Protein AF-A0A516NFE6-F1 (afdb_monomer)

Sequence (160 aa):
MTQLPGKTPDAGGSFTIAACDPVALADTVVAALPDEAPGAQAEIPLAAPASGTEDLDQFIAQSPTAADHGNVVSVRSKRFFRVRPTRMGVIDIAQGNSVFGPRGITDHRLEWRDLPDHGRYAIRHAAPWKAIGVDAQKLTTMINMYVADIIRVIKVERGS

Structure (mmCIF, N/CA/C/O backbone):
data_AF-A0A516NFE6-F1
#
_entry.id   AF-A0A516NFE6-F1
#
loop_
_atom_site.group_PDB
_atom_site.id
_atom_site.type_symbol
_atom_site.label_atom_id
_atom_site.label_alt_id
_atom_site.label_comp_id
_atom_site.label_asym_id
_atom_site.label_entity_id
_atom_site.label_seq_id
_atom_site.pdbx_PDB_ins_code
_atom_site.Cartn_x
_atom_site.Cartn_y
_atom_site.Cartn_z
_atom_site.occupancy
_atom_site.B_iso_or_equiv
_atom_site.auth_seq_id
_atom_site.auth_comp_id
_atom_site.auth_asym_id
_atom_site.auth_atom_id
_atom_site.pdbx_PDB_model_num
ATOM 1 N N . MET A 1 1 ? -13.961 -8.560 2.199 1.00 54.78 1 MET A N 1
ATOM 2 C CA . MET A 1 1 ? -15.023 -8.661 1.178 1.00 54.78 1 MET A CA 1
ATOM 3 C C . MET A 1 1 ? -14.330 -8.715 -0.168 1.00 54.78 1 MET A C 1
ATOM 5 O O . MET A 1 1 ? -13.567 -7.803 -0.446 1.00 54.78 1 MET A O 1
ATOM 9 N N . THR A 1 2 ? -14.529 -9.768 -0.957 1.00 63.72 2 THR A N 1
ATOM 10 C CA . THR A 1 2 ? -13.921 -9.887 -2.296 1.00 63.72 2 THR A CA 1
ATOM 11 C C . THR A 1 2 ? -15.033 -9.913 -3.331 1.00 63.72 2 THR A C 1
ATOM 13 O O . THR A 1 2 ? -15.953 -10.723 -3.207 1.00 63.72 2 THR A O 1
ATOM 16 N N . GLN A 1 3 ? -14.974 -9.020 -4.317 1.00 60.94 3 GLN A N 1
ATOM 17 C CA . GLN A 1 3 ? -15.930 -8.957 -5.420 1.00 60.94 3 GLN A CA 1
ATOM 18 C C . GLN A 1 3 ? -15.330 -9.642 -6.649 1.00 60.94 3 GLN A C 1
ATOM 20 O O . GLN A 1 3 ? -14.197 -9.350 -7.031 1.00 60.94 3 GLN A O 1
ATOM 25 N N . LEU A 1 4 ? -16.084 -10.553 -7.267 1.00 65.94 4 LEU A N 1
ATOM 26 C CA . LEU A 1 4 ? -15.691 -11.134 -8.550 1.00 65.94 4 LEU A CA 1
ATOM 27 C C . LEU A 1 4 ? -16.050 -10.180 -9.701 1.00 65.94 4 LEU A C 1
ATOM 29 O O . LEU A 1 4 ? -17.081 -9.500 -9.618 1.00 65.94 4 LEU A O 1
ATOM 33 N N . PRO A 1 5 ? -15.248 -10.137 -10.782 1.00 57.25 5 PRO A N 1
ATOM 34 C CA . PRO A 1 5 ? -15.581 -9.352 -11.962 1.00 57.25 5 PRO A CA 1
ATOM 35 C C . PRO A 1 5 ? -16.970 -9.710 -12.494 1.00 57.25 5 PRO A C 1
ATOM 37 O O . PRO A 1 5 ? -17.356 -10.881 -12.546 1.00 57.25 5 PRO A O 1
ATOM 40 N N . GLY A 1 6 ? -17.719 -8.690 -12.897 1.00 54.72 6 GLY A N 1
ATOM 41 C CA . GLY A 1 6 ? -18.977 -8.850 -13.607 1.00 54.72 6 GLY A CA 1
ATOM 42 C C . GLY A 1 6 ? -18.861 -9.593 -14.920 1.00 54.72 6 GLY A C 1
ATOM 43 O O . GLY A 1 6 ? -17.810 -9.604 -15.554 1.00 54.72 6 GLY A O 1
ATOM 44 N N . LYS A 1 7 ? -19.995 -10.107 -15.407 1.00 57.72 7 LYS A N 1
ATOM 45 C CA . LYS A 1 7 ? -20.116 -10.519 -16.816 1.00 57.72 7 LYS A CA 1
ATOM 46 C C . LYS A 1 7 ? -19.995 -9.334 -17.787 1.00 57.72 7 LYS A C 1
ATOM 48 O O . LYS A 1 7 ? -19.702 -9.547 -18.958 1.00 57.72 7 LYS A O 1
ATOM 53 N N . THR A 1 8 ? -20.221 -8.112 -17.310 1.00 53.88 8 THR A N 1
ATOM 54 C CA . THR A 1 8 ? -20.066 -6.852 -18.046 1.00 53.88 8 THR A CA 1
ATOM 55 C C . THR A 1 8 ? -19.390 -5.810 -17.143 1.00 53.88 8 THR A C 1
ATOM 57 O O . THR A 1 8 ? -19.463 -5.959 -15.921 1.00 53.88 8 THR A O 1
ATOM 60 N N . PRO A 1 9 ? -18.749 -4.762 -17.703 1.00 55.84 9 PRO A N 1
ATOM 61 C CA . PRO A 1 9 ? -18.085 -3.708 -16.922 1.00 55.84 9 PRO A CA 1
ATOM 62 C C . PRO A 1 9 ? -18.989 -3.039 -15.875 1.00 55.84 9 PRO A C 1
ATOM 64 O O . PRO A 1 9 ? -18.505 -2.637 -14.823 1.00 55.84 9 PRO A O 1
ATOM 67 N N . ASP A 1 10 ? -20.297 -2.992 -16.143 1.00 50.47 10 ASP A N 1
ATOM 68 C CA . ASP A 1 10 ? -21.300 -2.333 -15.296 1.00 50.47 10 ASP A CA 1
ATOM 69 C C . ASP A 1 10 ? -22.038 -3.294 -14.346 1.00 50.47 10 ASP A C 1
ATOM 71 O O . ASP A 1 10 ? -22.878 -2.870 -13.553 1.00 50.47 10 ASP A O 1
ATOM 75 N N . ALA A 1 11 ? -21.767 -4.602 -14.417 1.00 55.97 11 ALA A N 1
ATOM 76 C CA . ALA A 1 11 ? -22.395 -5.587 -13.542 1.00 55.97 11 ALA A CA 1
ATOM 77 C C . ALA A 1 11 ? -21.445 -5.949 -12.398 1.00 55.97 11 ALA A C 1
ATOM 79 O O . ALA A 1 11 ? -20.400 -6.544 -12.616 1.00 55.97 11 ALA A O 1
ATOM 80 N N . GLY A 1 12 ? -21.800 -5.662 -11.148 1.00 49.06 12 GLY A N 1
ATOM 81 C CA . GLY A 1 12 ? -21.078 -6.251 -10.020 1.00 49.06 12 GLY A CA 1
ATOM 82 C C . GLY A 1 12 ? -21.324 -7.763 -9.962 1.00 49.06 12 GLY A C 1
ATOM 83 O O . GLY A 1 12 ? -22.476 -8.194 -9.962 1.00 49.06 12 GLY A O 1
ATOM 84 N N . GLY A 1 13 ? -20.268 -8.584 -9.932 1.00 63.50 13 GLY A N 1
ATOM 85 C CA . GLY A 1 13 ? -20.390 -10.014 -9.630 1.00 63.50 13 GLY A CA 1
ATOM 86 C C . GLY A 1 13 ? -20.775 -10.275 -8.165 1.00 63.50 13 GLY A C 1
ATOM 87 O O . GLY A 1 13 ? -21.014 -9.356 -7.383 1.00 63.50 13 GLY A O 1
ATOM 88 N N . SER A 1 14 ? -20.819 -11.547 -7.765 1.00 62.31 14 SER A N 1
ATOM 89 C CA . SER A 1 14 ? -21.065 -11.941 -6.371 1.00 62.31 14 SER A CA 1
ATOM 90 C C . SER A 1 14 ? -19.941 -11.478 -5.433 1.00 62.31 14 SER A C 1
ATOM 92 O O . SER A 1 14 ? -18.769 -11.466 -5.820 1.00 62.31 14 SER A O 1
ATOM 94 N N . PHE A 1 15 ? -20.286 -11.162 -4.183 1.00 59.84 15 PHE A N 1
ATOM 95 C CA . PHE A 1 15 ? -19.329 -10.830 -3.126 1.00 59.84 15 PHE A CA 1
ATOM 96 C C . PHE A 1 15 ? -19.150 -11.994 -2.148 1.00 59.84 15 PHE A C 1
ATOM 98 O O . PHE A 1 15 ? -20.101 -12.694 -1.811 1.00 59.84 15 PHE A O 1
ATOM 105 N N . THR A 1 16 ? -17.924 -12.173 -1.658 1.00 69.81 16 THR A N 1
ATOM 106 C CA . THR A 1 16 ? -17.620 -13.083 -0.546 1.00 69.81 16 THR A CA 1
ATOM 107 C C . THR A 1 16 ? -1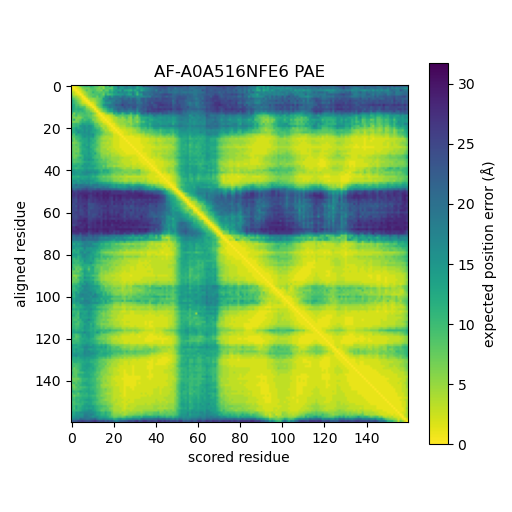7.272 -12.267 0.690 1.00 69.81 16 THR A C 1
ATOM 109 O O . THR A 1 16 ? -16.374 -11.421 0.648 1.00 69.81 16 THR A O 1
ATOM 112 N N . ILE A 1 17 ? -17.972 -12.518 1.795 1.00 70.31 17 ILE A N 1
ATOM 113 C CA . ILE A 1 17 ? -17.635 -11.990 3.120 1.00 70.31 17 ILE A CA 1
ATOM 114 C C . ILE A 1 17 ? -17.056 -13.150 3.922 1.00 70.31 17 ILE A C 1
ATOM 116 O O . ILE A 1 17 ? -17.700 -14.184 4.067 1.00 70.31 17 ILE A O 1
ATOM 120 N N . ALA A 1 18 ? -15.842 -12.973 4.431 1.00 73.06 18 ALA A N 1
ATOM 121 C CA . ALA A 1 18 ? -15.192 -13.925 5.315 1.00 73.06 18 ALA A CA 1
ATOM 122 C C . ALA A 1 18 ? -14.833 -13.209 6.615 1.00 73.06 18 ALA A C 1
ATOM 124 O O . ALA A 1 18 ? -14.332 -12.082 6.582 1.00 73.06 18 ALA A O 1
ATOM 125 N N . ALA A 1 19 ? -15.095 -13.860 7.747 1.00 71.50 19 ALA A N 1
ATOM 126 C CA . ALA A 1 19 ? -14.502 -13.451 9.009 1.00 71.50 19 ALA A CA 1
ATOM 127 C C . ALA A 1 19 ? -13.000 -13.755 8.948 1.00 71.50 19 ALA A C 1
ATOM 129 O O . ALA A 1 19 ? -12.602 -14.840 8.526 1.00 71.50 19 ALA A O 1
ATOM 130 N N . CYS A 1 20 ? -12.178 -12.791 9.343 1.00 70.12 20 CYS A N 1
ATOM 131 C CA . CYS A 1 20 ? -10.729 -12.924 9.395 1.00 70.12 20 CYS A CA 1
ATOM 132 C C . CYS A 1 20 ? -10.267 -12.528 10.798 1.00 70.12 20 CYS A C 1
ATOM 134 O O . CYS A 1 20 ? -10.838 -11.612 11.396 1.00 70.12 20 CYS A O 1
ATOM 136 N N . ASP A 1 21 ? -9.254 -13.220 11.316 1.00 76.94 21 ASP A N 1
ATOM 137 C CA . ASP A 1 21 ? -8.528 -12.752 12.493 1.00 76.94 21 ASP A CA 1
ATOM 138 C C . ASP A 1 21 ? -7.905 -11.385 12.152 1.00 76.94 21 ASP A C 1
ATOM 140 O O . ASP A 1 21 ? -7.167 -11.299 11.166 1.00 76.94 21 ASP A O 1
ATOM 144 N N . PRO A 1 22 ? -8.173 -10.313 12.922 1.00 71.81 22 PRO A N 1
ATOM 145 C CA . PRO A 1 22 ? -7.570 -9.003 12.691 1.00 71.81 22 PRO A CA 1
ATOM 146 C C . PRO A 1 22 ? -6.043 -9.039 12.548 1.00 71.81 22 PRO A C 1
ATOM 148 O O . PRO A 1 22 ? -5.486 -8.222 11.820 1.00 71.81 22 PRO A O 1
ATOM 151 N N . VAL A 1 23 ? -5.372 -9.989 13.208 1.00 78.00 23 VAL A N 1
ATOM 152 C CA . VAL A 1 23 ? -3.916 -10.171 13.127 1.00 78.00 23 VAL A CA 1
ATOM 153 C C . VAL A 1 23 ? -3.490 -10.794 11.791 1.00 78.00 23 VAL A C 1
ATOM 155 O O . VAL A 1 23 ? -2.430 -10.455 11.274 1.00 78.00 23 VAL A O 1
ATOM 158 N N . ALA A 1 24 ? -4.326 -11.649 11.197 1.00 85.06 24 ALA A N 1
ATOM 159 C CA . ALA A 1 24 ? -4.072 -12.314 9.915 1.00 85.06 24 ALA A CA 1
ATOM 160 C C . ALA A 1 24 ? -4.624 -11.536 8.702 1.00 85.06 24 ALA A C 1
ATOM 162 O O . ALA A 1 24 ? -4.545 -12.002 7.560 1.00 85.06 24 ALA A O 1
ATOM 163 N N . LEU A 1 25 ? -5.213 -10.355 8.927 1.00 87.12 25 LEU A N 1
ATOM 164 C CA . LEU A 1 25 ? -5.860 -9.569 7.878 1.00 87.12 25 LEU A CA 1
ATOM 165 C C . LEU A 1 25 ? -4.872 -9.154 6.785 1.00 87.12 25 LEU A C 1
ATOM 167 O O . LEU A 1 25 ? -5.174 -9.305 5.602 1.00 87.12 25 LEU A O 1
ATOM 171 N N . ALA A 1 26 ? -3.689 -8.669 7.170 1.00 91.62 26 ALA A N 1
ATOM 172 C CA . ALA A 1 26 ? -2.665 -8.263 6.212 1.00 91.62 26 ALA A CA 1
ATOM 173 C C . ALA A 1 26 ? -2.198 -9.443 5.349 1.00 91.62 26 ALA A C 1
ATOM 175 O O . ALA A 1 26 ? -2.136 -9.311 4.129 1.00 91.62 26 ALA A O 1
ATOM 176 N N . ASP A 1 27 ? -1.963 -10.605 5.963 1.00 91.88 27 ASP A N 1
ATOM 177 C CA . ASP A 1 27 ? -1.579 -11.824 5.244 1.00 91.88 27 ASP A CA 1
ATOM 178 C C . ASP A 1 27 ? -2.660 -12.249 4.252 1.00 91.88 27 ASP A C 1
ATOM 180 O O . ASP A 1 27 ? -2.364 -12.566 3.103 1.00 91.88 27 ASP A O 1
ATOM 184 N N . THR A 1 28 ? -3.927 -12.185 4.666 1.00 91.12 28 THR A N 1
ATOM 185 C CA . THR A 1 28 ? -5.068 -12.534 3.811 1.00 91.12 28 THR A CA 1
ATOM 186 C C . THR A 1 28 ? -5.177 -11.597 2.605 1.00 91.12 28 THR A C 1
ATOM 188 O O . THR A 1 28 ? -5.435 -12.052 1.491 1.00 91.12 28 THR A O 1
ATOM 191 N N . VAL A 1 29 ? -4.968 -10.289 2.803 1.00 90.75 29 VAL A N 1
ATOM 192 C CA . VAL A 1 29 ? -4.991 -9.295 1.717 1.00 90.75 29 VAL A CA 1
ATOM 193 C C . VAL A 1 29 ? -3.841 -9.528 0.741 1.00 90.75 29 VAL A C 1
ATOM 195 O O . VAL A 1 29 ? -4.063 -9.533 -0.468 1.00 90.75 29 VAL A O 1
ATOM 198 N N . VAL A 1 30 ? -2.624 -9.756 1.240 1.00 94.06 30 VAL A N 1
ATOM 199 C CA . VAL A 1 30 ? -1.446 -9.973 0.389 1.00 94.06 30 VAL A CA 1
ATOM 200 C C . VAL A 1 30 ? -1.525 -11.302 -0.356 1.00 94.06 30 VAL A C 1
ATOM 202 O O . VAL A 1 30 ? -1.204 -11.340 -1.539 1.00 94.06 30 VAL A O 1
ATOM 205 N N . ALA A 1 31 ? -2.017 -12.366 0.282 1.00 91.94 31 ALA A N 1
ATOM 206 C CA . ALA A 1 31 ? -2.207 -13.671 -0.352 1.00 91.94 31 ALA A CA 1
ATOM 207 C C . ALA A 1 31 ? -3.254 -13.654 -1.482 1.00 91.94 31 ALA A C 1
ATOM 209 O O . ALA A 1 31 ? -3.243 -14.530 -2.344 1.00 91.94 31 ALA A O 1
ATOM 210 N N . ALA A 1 32 ? -4.157 -12.667 -1.495 1.00 90.62 32 ALA A N 1
ATOM 211 C CA . ALA A 1 32 ? -5.107 -12.468 -2.587 1.00 90.62 32 ALA A CA 1
ATOM 212 C C . ALA A 1 32 ? -4.487 -11.758 -3.805 1.00 90.62 32 ALA A C 1
ATOM 214 O O . ALA A 1 32 ? -5.090 -11.752 -4.882 1.00 90.62 32 ALA A O 1
ATOM 215 N N . LEU A 1 33 ? -3.306 -11.148 -3.655 1.00 90.62 33 LEU A N 1
ATOM 216 C CA . LEU A 1 33 ? -2.585 -10.533 -4.763 1.00 90.62 33 LEU A CA 1
ATOM 217 C C . LEU A 1 33 ? -1.812 -11.601 -5.548 1.00 90.62 33 LEU A C 1
ATOM 219 O O . LEU A 1 33 ? -1.311 -12.558 -4.959 1.00 90.62 33 LEU A O 1
ATOM 223 N N . PRO A 1 34 ? -1.648 -11.434 -6.872 1.00 90.94 34 PRO A N 1
ATOM 224 C CA . PRO A 1 34 ? -0.752 -12.286 -7.641 1.00 90.94 34 PRO A CA 1
ATOM 225 C C . PRO A 1 34 ? 0.666 -12.257 -7.067 1.00 90.94 34 PRO A C 1
ATOM 227 O O . PRO A 1 34 ? 1.129 -11.200 -6.621 1.00 90.94 34 PRO A O 1
ATOM 230 N N . ASP A 1 35 ? 1.355 -13.393 -7.133 1.00 91.94 35 ASP A N 1
ATOM 231 C CA . ASP A 1 35 ? 2.772 -13.464 -6.791 1.00 91.94 35 ASP A CA 1
ATOM 232 C C . ASP A 1 35 ? 3.601 -12.637 -7.788 1.00 91.94 35 ASP A C 1
ATOM 234 O O . ASP A 1 35 ? 3.322 -12.634 -8.993 1.00 91.94 35 ASP A O 1
ATOM 238 N N . GLU A 1 36 ? 4.567 -11.883 -7.271 1.00 95.06 36 GLU A N 1
ATOM 239 C CA . GLU A 1 36 ? 5.437 -10.993 -8.040 1.00 95.06 36 GLU A CA 1
ATOM 240 C C . GLU A 1 36 ? 6.733 -10.746 -7.262 1.00 95.06 36 GLU A C 1
ATOM 242 O O . GLU A 1 36 ? 6.718 -10.561 -6.041 1.00 95.06 36 GLU A O 1
ATOM 247 N N . ALA A 1 37 ? 7.859 -10.714 -7.975 1.00 94.38 37 ALA A N 1
ATOM 248 C CA . ALA A 1 37 ? 9.153 -10.464 -7.354 1.00 94.38 37 ALA A CA 1
ATOM 249 C C . ALA A 1 37 ? 9.224 -9.030 -6.798 1.00 94.38 37 ALA A C 1
ATOM 251 O O . ALA A 1 37 ? 8.612 -8.116 -7.360 1.00 94.38 37 ALA A O 1
ATOM 252 N N . PRO A 1 38 ? 9.998 -8.779 -5.729 1.00 96.12 38 PRO A N 1
ATOM 253 C CA . PRO A 1 38 ? 10.192 -7.425 -5.237 1.00 96.12 38 PRO A CA 1
ATOM 254 C C . PRO A 1 38 ? 10.829 -6.523 -6.292 1.00 96.12 38 PRO A C 1
ATOM 256 O O . PRO A 1 38 ? 11.633 -6.958 -7.117 1.00 96.12 38 PRO A O 1
ATOM 259 N N . GLY A 1 39 ? 10.496 -5.234 -6.210 1.00 94.81 39 GLY A N 1
ATOM 260 C CA . GLY A 1 39 ? 11.094 -4.187 -7.022 1.00 94.81 39 GLY A CA 1
ATOM 261 C C . GLY A 1 39 ? 12.624 -4.287 -7.091 1.00 94.81 39 GLY A C 1
ATOM 262 O O . GLY A 1 39 ? 13.289 -4.292 -6.056 1.00 94.81 39 GLY A O 1
ATOM 263 N N . ALA A 1 40 ? 13.187 -4.315 -8.301 1.00 91.19 40 ALA A N 1
ATOM 264 C CA . ALA A 1 40 ? 14.629 -4.426 -8.540 1.00 91.19 40 ALA A CA 1
ATOM 265 C C . ALA A 1 40 ? 15.450 -3.309 -7.864 1.00 91.19 40 ALA A C 1
ATOM 267 O O . ALA A 1 40 ? 16.615 -3.505 -7.519 1.00 91.19 40 ALA A O 1
ATOM 268 N N . GLN A 1 41 ? 14.856 -2.127 -7.672 1.00 89.31 41 GLN A N 1
ATOM 269 C CA . GLN A 1 41 ? 15.421 -1.054 -6.861 1.00 89.31 41 GLN A CA 1
ATOM 270 C C . GLN A 1 41 ? 14.736 -1.030 -5.495 1.00 89.31 41 GLN A C 1
ATOM 272 O O . GLN A 1 41 ? 13.512 -0.977 -5.407 1.00 89.31 41 GLN A O 1
ATOM 277 N N . ALA A 1 42 ? 15.532 -1.006 -4.422 1.00 87.75 42 ALA A N 1
ATOM 278 C CA . ALA A 1 42 ? 14.996 -1.018 -3.063 1.00 87.75 42 ALA A CA 1
ATOM 279 C C . ALA A 1 42 ? 14.055 0.170 -2.799 1.00 87.75 42 ALA A C 1
ATOM 281 O O . ALA A 1 42 ? 12.973 -0.014 -2.239 1.00 87.75 42 ALA A O 1
ATOM 282 N N . GLU A 1 43 ? 14.455 1.374 -3.224 1.00 91.94 43 GLU A N 1
ATOM 283 C CA . GLU A 1 43 ? 13.665 2.599 -3.104 1.00 91.94 43 GLU A CA 1
ATOM 284 C C . GLU A 1 43 ? 13.913 3.542 -4.290 1.00 91.94 43 GLU A C 1
ATOM 286 O O . GLU A 1 43 ? 15.048 3.747 -4.724 1.00 91.94 43 GLU A O 1
ATOM 291 N N . ILE A 1 44 ? 12.842 4.162 -4.779 1.00 90.06 44 ILE A N 1
ATOM 292 C CA . ILE A 1 44 ? 12.849 5.184 -5.823 1.00 90.06 44 ILE A CA 1
ATOM 293 C C . ILE A 1 44 ? 12.202 6.438 -5.230 1.00 90.06 44 ILE A C 1
ATOM 295 O O . ILE A 1 44 ? 10.992 6.442 -4.990 1.00 90.06 44 ILE A O 1
ATOM 299 N N . PRO A 1 45 ? 12.974 7.512 -4.985 1.00 89.62 45 PRO A N 1
ATOM 300 C CA . PRO A 1 45 ? 12.417 8.784 -4.543 1.00 89.62 45 PRO A CA 1
ATOM 301 C C . PRO A 1 45 ? 11.427 9.322 -5.577 1.00 89.62 45 PRO A C 1
ATOM 303 O O . PRO A 1 45 ? 11.746 9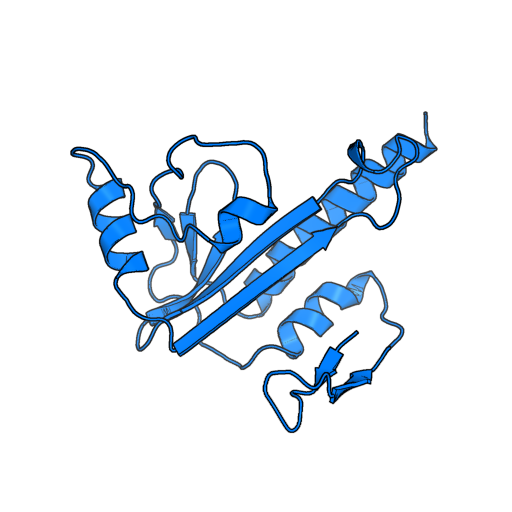.392 -6.769 1.00 89.62 45 PRO A O 1
ATOM 306 N N . LEU A 1 46 ? 10.248 9.720 -5.113 1.00 85.94 46 LEU A N 1
ATOM 307 C CA . LEU A 1 46 ? 9.209 10.319 -5.936 1.00 85.94 46 LEU A CA 1
ATOM 308 C C . LEU A 1 46 ? 9.122 11.815 -5.644 1.00 85.94 46 LEU A C 1
ATOM 310 O O . LEU A 1 46 ? 9.425 12.281 -4.545 1.00 85.94 46 LEU A O 1
ATOM 314 N N . ALA A 1 47 ? 8.716 12.579 -6.654 1.00 83.00 47 ALA A N 1
ATOM 315 C CA . ALA A 1 47 ? 8.339 13.966 -6.432 1.00 83.00 47 ALA A CA 1
ATOM 316 C C . ALA A 1 47 ? 7.055 13.999 -5.593 1.00 83.00 47 ALA A C 1
ATOM 318 O O . ALA A 1 47 ? 6.171 13.166 -5.802 1.00 83.00 47 ALA A O 1
ATOM 319 N N . ALA A 1 48 ? 6.953 14.957 -4.671 1.00 74.25 48 ALA A N 1
ATOM 320 C CA . ALA A 1 48 ? 5.687 15.220 -4.002 1.00 74.25 48 ALA A CA 1
ATOM 321 C C . ALA A 1 48 ? 4.619 15.580 -5.056 1.00 74.25 48 ALA A C 1
ATOM 323 O O . ALA A 1 48 ? 4.959 16.229 -6.054 1.00 74.25 48 ALA A O 1
ATOM 324 N N . PRO A 1 49 ? 3.356 15.164 -4.870 1.00 66.31 49 PRO A N 1
ATOM 325 C CA . PRO A 1 49 ? 2.265 15.628 -5.713 1.00 66.31 49 PRO A CA 1
ATOM 326 C C . PRO A 1 49 ? 2.200 17.159 -5.652 1.00 66.31 49 PRO A C 1
ATOM 328 O O . PRO A 1 49 ? 2.462 17.757 -4.606 1.00 66.31 49 PRO A O 1
ATOM 331 N N . ALA A 1 50 ? 1.901 17.800 -6.784 1.00 57.41 50 ALA A N 1
ATOM 332 C CA . ALA A 1 50 ? 1.696 19.243 -6.814 1.00 57.41 50 ALA A CA 1
ATOM 333 C C . ALA A 1 50 ? 0.514 19.578 -5.893 1.00 57.41 50 ALA A C 1
ATOM 335 O O . ALA A 1 50 ? -0.555 18.990 -6.037 1.00 57.41 50 ALA A O 1
ATOM 336 N N . SER A 1 51 ? 0.722 20.468 -4.922 1.00 43.66 51 SER A N 1
ATOM 337 C CA . SER A 1 51 ? -0.288 20.831 -3.930 1.00 43.66 51 SER A CA 1
ATOM 338 C C . SER A 1 51 ? -1.542 21.383 -4.615 1.00 43.66 51 SER A C 1
ATOM 340 O O . SER A 1 51 ? -1.540 22.510 -5.106 1.00 43.66 51 SER A O 1
ATOM 342 N N . GLY A 1 52 ? -2.604 20.582 -4.647 1.00 38.62 52 GLY A N 1
ATOM 343 C CA . GLY A 1 52 ? -3.907 20.940 -5.188 1.00 38.62 52 GLY A CA 1
ATOM 344 C C . GLY A 1 52 ? -4.987 20.079 -4.544 1.00 38.62 52 GLY A C 1
ATOM 345 O O . GLY A 1 52 ? -5.153 18.932 -4.934 1.00 38.62 52 GLY A O 1
ATOM 346 N N . THR A 1 53 ? -5.663 20.681 -3.561 1.00 35.41 53 THR A N 1
ATOM 347 C CA . THR A 1 53 ? -6.960 20.322 -2.951 1.00 35.41 53 THR A CA 1
ATOM 348 C C . THR A 1 53 ? -7.091 19.009 -2.155 1.00 35.41 53 THR A C 1
ATOM 350 O O . THR A 1 53 ? -6.772 17.916 -2.603 1.00 35.41 53 THR A O 1
ATOM 353 N N . GLU A 1 54 ? -7.589 19.171 -0.923 1.00 39.72 54 GLU A N 1
ATOM 354 C CA . GLU A 1 54 ? -7.759 18.201 0.173 1.00 39.72 54 GLU A CA 1
ATOM 355 C C . GLU A 1 54 ? -8.888 17.172 -0.045 1.00 39.72 54 GLU A C 1
ATOM 357 O O . GLU A 1 54 ? -9.548 16.777 0.912 1.00 39.72 54 GLU A O 1
ATOM 362 N N . ASP A 1 55 ? -9.108 16.702 -1.273 1.00 40.47 55 ASP A N 1
ATOM 363 C CA . ASP A 1 55 ? -10.073 15.631 -1.535 1.00 40.47 55 ASP A CA 1
ATOM 364 C C . ASP A 1 55 ? -9.338 14.348 -1.936 1.00 40.47 55 ASP A C 1
ATOM 366 O O . ASP A 1 55 ? -8.759 14.233 -3.020 1.00 40.47 55 ASP A O 1
ATOM 370 N N . LEU A 1 56 ? -9.386 13.350 -1.049 1.00 46.38 56 LEU A N 1
ATOM 371 C CA . LEU A 1 56 ? -8.852 11.995 -1.244 1.00 46.38 56 LEU A CA 1
ATOM 372 C C . LEU A 1 56 ? -9.374 11.333 -2.543 1.00 46.38 56 LEU A C 1
ATOM 374 O O . LEU A 1 56 ? -8.692 10.498 -3.145 1.00 46.38 56 LEU A O 1
ATOM 378 N N . ASP A 1 57 ? -10.547 11.768 -3.014 1.00 41.62 57 ASP A N 1
ATOM 379 C CA . ASP A 1 57 ? -11.175 11.344 -4.268 1.00 41.62 57 ASP A CA 1
ATOM 380 C C . ASP A 1 57 ? -10.470 11.905 -5.517 1.00 41.62 57 ASP A C 1
ATOM 382 O O . ASP A 1 57 ? -10.451 11.262 -6.570 1.00 41.62 57 ASP A O 1
ATOM 386 N N . GLN A 1 58 ? -9.814 13.066 -5.419 1.00 37.53 58 GLN A N 1
ATOM 387 C CA . GLN A 1 58 ? -9.155 13.712 -6.559 1.00 37.53 58 GLN A CA 1
ATOM 388 C C . GLN A 1 58 ? -7.781 13.099 -6.887 1.00 37.53 58 GLN A C 1
ATOM 390 O O . GLN A 1 58 ? -7.317 13.193 -8.028 1.00 37.53 58 GLN A O 1
ATOM 395 N N . PHE A 1 59 ? -7.172 12.372 -5.942 1.00 42.44 59 PHE A N 1
ATOM 396 C CA . PHE A 1 59 ? -5.941 11.604 -6.169 1.00 42.44 59 PHE A CA 1
ATOM 397 C C . PHE A 1 59 ? -6.126 10.457 -7.176 1.00 42.44 59 PHE A C 1
ATOM 399 O O . PHE A 1 59 ? -5.187 10.116 -7.894 1.00 42.44 59 PHE A O 1
ATOM 406 N N . ILE A 1 60 ? -7.344 9.909 -7.303 1.00 41.72 60 ILE A N 1
ATOM 407 C CA . ILE A 1 60 ? -7.667 8.832 -8.259 1.00 41.72 60 ILE A CA 1
ATOM 408 C C . ILE A 1 60 ? -7.531 9.320 -9.711 1.00 41.72 60 ILE A C 1
ATOM 410 O O . ILE A 1 60 ? -7.106 8.568 -10.588 1.00 41.72 60 ILE A O 1
ATOM 414 N N . ALA A 1 61 ? -7.852 10.592 -9.969 1.00 38.09 61 ALA A N 1
ATOM 415 C CA . ALA A 1 61 ? -7.821 11.179 -11.308 1.00 38.09 61 ALA A CA 1
ATOM 416 C C . ALA A 1 61 ? -6.440 11.729 -11.705 1.00 38.09 61 ALA A C 1
ATOM 418 O O . ALA A 1 61 ? -6.197 11.994 -12.883 1.00 38.09 61 ALA A O 1
ATOM 419 N N . GLN A 1 62 ? -5.526 11.896 -10.745 1.00 38.97 62 GLN A N 1
ATOM 420 C CA . GLN A 1 62 ? -4.230 12.530 -10.967 1.00 38.97 62 GLN A CA 1
ATOM 421 C C . GLN A 1 62 ? -3.083 11.616 -10.531 1.00 38.97 62 GLN A C 1
ATOM 423 O O . GLN A 1 62 ? -2.353 11.899 -9.586 1.00 38.97 62 GLN A O 1
ATOM 428 N N . SER A 1 63 ? -2.837 10.548 -11.299 1.00 41.22 63 SER A N 1
ATOM 429 C CA . SER A 1 63 ? -1.466 10.024 -11.386 1.00 41.22 63 SER A CA 1
ATOM 430 C C . SER A 1 63 ? -0.546 11.199 -11.761 1.00 41.22 63 SER A C 1
ATOM 432 O O . SER A 1 63 ? -0.789 11.834 -12.795 1.00 41.22 63 SER A O 1
ATOM 434 N N . PRO A 1 64 ? 0.462 11.552 -10.941 1.00 45.03 64 PRO A N 1
ATOM 435 C CA . PRO A 1 64 ? 1.090 12.866 -10.972 1.00 45.03 64 PRO A CA 1
ATOM 436 C C . PRO A 1 64 ? 1.891 13.050 -12.261 1.00 45.03 64 PRO A C 1
ATOM 438 O O . PRO A 1 64 ? 3.067 12.704 -12.366 1.00 45.03 64 PRO A O 1
ATOM 441 N N . THR A 1 65 ? 1.237 13.650 -13.252 1.00 45.47 65 THR A N 1
ATOM 442 C CA . THR A 1 65 ? 1.857 14.157 -14.477 1.00 45.47 65 THR A CA 1
ATOM 443 C C . THR A 1 65 ? 1.871 15.684 -14.436 1.00 45.47 65 THR A C 1
ATOM 445 O O . THR A 1 65 ? 1.545 16.345 -15.408 1.00 45.47 65 THR A O 1
ATOM 448 N N . ALA A 1 66 ? 2.248 16.264 -13.298 1.00 43.78 66 ALA A N 1
ATOM 449 C CA . ALA A 1 66 ? 2.496 17.698 -13.162 1.00 43.78 66 ALA A CA 1
ATOM 450 C C . ALA A 1 66 ? 3.786 17.898 -12.363 1.00 43.78 66 ALA A C 1
ATOM 452 O O . ALA A 1 66 ? 3.791 18.293 -11.205 1.00 43.78 66 ALA A O 1
ATOM 453 N N . ALA A 1 67 ? 4.904 17.515 -12.975 1.00 42.78 67 ALA A N 1
ATOM 454 C CA . ALA A 1 67 ? 6.222 17.692 -12.389 1.00 42.78 67 ALA A CA 1
ATOM 455 C C . ALA A 1 67 ? 6.917 18.866 -13.071 1.00 42.78 67 ALA A C 1
ATOM 457 O O . ALA A 1 67 ? 7.388 18.729 -14.211 1.00 42.78 67 ALA A O 1
ATOM 458 N N . ASP A 1 68 ? 6.999 19.973 -12.338 1.00 41.41 68 ASP A N 1
ATOM 459 C CA . ASP A 1 68 ? 7.666 21.190 -12.763 1.00 41.41 68 ASP A CA 1
ATOM 460 C C . ASP A 1 68 ? 9.045 21.375 -12.095 1.00 41.41 68 ASP A C 1
ATOM 462 O O . ASP A 1 68 ? 9.234 21.104 -10.912 1.00 41.41 68 ASP A O 1
ATOM 466 N N . HIS A 1 69 ? 10.003 21.760 -12.941 1.00 40.94 69 HIS A N 1
ATOM 467 C CA . HIS A 1 69 ? 11.401 22.185 -12.750 1.00 40.94 69 HIS A CA 1
ATOM 468 C C . HIS A 1 69 ? 12.446 21.327 -11.967 1.00 40.94 69 HIS A C 1
ATOM 470 O O . HIS A 1 69 ? 12.521 21.273 -10.744 1.00 40.94 69 HIS A O 1
ATOM 476 N N . GLY A 1 70 ? 13.405 20.766 -12.725 1.00 47.28 70 GLY A N 1
ATOM 477 C CA . GLY A 1 70 ? 14.853 20.858 -12.430 1.00 47.28 70 GLY A CA 1
ATOM 478 C C . GLY A 1 70 ? 15.555 19.822 -11.534 1.00 47.28 70 GLY A C 1
ATOM 479 O O . GLY A 1 70 ? 16.778 19.743 -11.585 1.00 47.28 70 GLY A O 1
ATOM 480 N N . ASN A 1 71 ? 14.853 19.013 -10.734 1.00 59.50 71 ASN A N 1
ATOM 481 C CA . ASN A 1 71 ? 15.501 18.122 -9.750 1.00 59.50 71 ASN A CA 1
ATOM 482 C C . ASN A 1 71 ? 15.692 16.669 -10.265 1.00 59.50 71 ASN A C 1
ATOM 484 O O . ASN A 1 71 ? 14.806 16.109 -10.909 1.00 59.50 71 ASN A O 1
ATOM 488 N N . VAL A 1 72 ? 16.813 16.009 -9.933 1.00 61.81 72 VAL A N 1
ATOM 489 C CA . VAL A 1 72 ? 17.085 14.574 -10.203 1.00 61.81 72 VAL A CA 1
ATOM 490 C C . VAL A 1 72 ? 15.945 13.665 -9.714 1.00 61.81 72 VAL A C 1
ATOM 492 O O . VAL A 1 72 ? 15.608 12.683 -10.380 1.00 61.81 72 VAL A O 1
ATOM 495 N N . VAL A 1 73 ? 15.299 14.018 -8.596 1.00 72.19 73 VAL A N 1
ATOM 496 C CA . VAL A 1 73 ? 14.105 13.322 -8.077 1.00 72.19 73 VAL A CA 1
ATOM 497 C C . VAL A 1 73 ? 12.931 13.407 -9.061 1.00 72.19 73 VAL A C 1
ATOM 499 O O . VAL A 1 73 ? 12.266 12.405 -9.311 1.00 72.19 73 VAL A O 1
ATOM 502 N N . SER A 1 74 ? 12.727 14.558 -9.710 1.00 74.06 74 SER A N 1
ATOM 503 C CA . SER A 1 74 ? 11.686 14.753 -10.734 1.00 74.06 74 SER A CA 1
ATOM 504 C C . SER A 1 74 ? 11.925 13.861 -11.957 1.00 74.06 74 SER A C 1
ATOM 506 O O . SER A 1 74 ? 10.994 13.243 -12.470 1.00 74.06 74 SER A O 1
ATOM 508 N N . VAL A 1 75 ? 13.182 13.701 -12.388 1.00 77.00 75 VAL A N 1
ATOM 509 C CA . VAL A 1 75 ? 13.532 12.812 -13.511 1.00 77.00 75 VAL A CA 1
ATOM 510 C C . VAL A 1 75 ? 13.292 11.339 -13.163 1.00 77.00 75 VAL A C 1
ATOM 512 O O . VAL A 1 75 ? 12.718 10.613 -13.976 1.00 77.00 75 VAL A O 1
ATOM 515 N N . ARG A 1 76 ? 13.701 10.886 -11.968 1.00 82.06 76 ARG A N 1
ATOM 516 C CA . ARG A 1 76 ? 13.486 9.499 -11.510 1.00 82.06 76 ARG A CA 1
ATOM 517 C C . ARG A 1 76 ? 12.001 9.183 -11.334 1.00 82.06 76 ARG A C 1
ATOM 519 O O . ARG A 1 76 ? 11.545 8.170 -11.856 1.00 82.06 76 ARG A O 1
ATOM 526 N N . SER A 1 77 ? 11.252 10.095 -10.718 1.00 84.19 77 SER A N 1
ATOM 527 C CA . SER A 1 77 ? 9.795 10.014 -10.580 1.00 84.19 77 SER A CA 1
ATOM 528 C C . SER A 1 77 ? 9.106 9.905 -11.948 1.00 84.19 77 SER A C 1
ATOM 530 O O . SER A 1 77 ? 8.363 8.959 -12.202 1.00 84.19 77 SER A O 1
ATOM 532 N N . LYS A 1 78 ? 9.436 10.797 -12.899 1.00 84.06 78 LYS A N 1
ATOM 533 C CA . LYS A 1 78 ? 8.898 10.748 -14.273 1.00 84.06 78 LYS A CA 1
ATOM 534 C C . LYS A 1 78 ? 9.210 9.424 -14.971 1.00 84.06 78 LYS A C 1
ATOM 536 O O . LYS A 1 78 ? 8.352 8.900 -15.672 1.00 84.06 78 LYS A O 1
ATOM 541 N N . ARG A 1 79 ? 10.424 8.881 -14.815 1.00 86.12 79 ARG A N 1
ATOM 542 C CA . ARG A 1 79 ? 10.791 7.579 -15.402 1.00 86.12 79 ARG A CA 1
ATOM 543 C C . ARG A 1 79 ? 9.961 6.445 -14.811 1.00 86.12 79 ARG A C 1
ATOM 545 O O . ARG A 1 79 ? 9.426 5.657 -15.579 1.00 86.12 79 ARG A O 1
ATOM 552 N N . PHE A 1 80 ? 9.816 6.409 -13.490 1.00 88.69 80 PHE A N 1
ATOM 553 C CA . PHE A 1 80 ? 9.010 5.408 -12.797 1.00 88.69 80 PHE A CA 1
ATOM 554 C C . PHE A 1 80 ? 7.550 5.415 -13.278 1.00 88.69 80 PHE A C 1
ATOM 556 O O . PHE A 1 80 ? 7.023 4.376 -13.664 1.00 88.69 80 PHE A O 1
ATOM 563 N N . PHE A 1 81 ? 6.918 6.590 -13.358 1.00 88.31 81 PHE A N 1
ATOM 564 C CA . PHE A 1 81 ? 5.519 6.695 -13.788 1.00 88.31 81 PHE A CA 1
ATOM 565 C C . PHE A 1 81 ? 5.293 6.491 -15.293 1.00 88.31 81 PHE A C 1
ATOM 567 O O . PHE A 1 81 ? 4.191 6.111 -15.685 1.00 88.31 81 PHE A O 1
ATOM 574 N N . ARG A 1 82 ? 6.316 6.701 -16.136 1.00 88.06 82 ARG A N 1
ATOM 575 C CA . ARG A 1 82 ? 6.253 6.427 -17.585 1.00 88.06 82 ARG A CA 1
ATOM 576 C C . ARG A 1 82 ? 6.180 4.939 -17.913 1.00 88.06 82 ARG A C 1
ATOM 578 O O . ARG A 1 82 ? 5.669 4.592 -18.975 1.00 88.06 82 ARG A O 1
ATOM 585 N N . VAL A 1 83 ? 6.699 4.071 -17.044 1.00 89.19 83 VAL A N 1
ATOM 586 C CA . VAL A 1 83 ? 6.584 2.625 -17.240 1.00 89.19 83 VAL A CA 1
ATOM 587 C C . VAL A 1 83 ? 5.140 2.218 -16.958 1.00 89.19 83 VAL A C 1
ATOM 589 O O . VAL A 1 83 ? 4.626 2.392 -15.846 1.00 89.19 83 VAL A O 1
ATOM 592 N N . ARG A 1 84 ? 4.472 1.683 -17.984 1.00 91.50 84 ARG A N 1
ATOM 593 C CA . ARG A 1 84 ? 3.123 1.137 -17.843 1.00 91.50 84 ARG A CA 1
ATOM 594 C C . ARG A 1 84 ? 3.196 -0.122 -16.968 1.00 91.50 84 ARG A C 1
ATOM 596 O O . ARG A 1 84 ? 3.920 -1.046 -17.337 1.00 91.50 84 ARG A O 1
ATOM 603 N N . PRO A 1 85 ? 2.475 -0.173 -15.838 1.00 92.62 85 PRO A N 1
ATOM 604 C CA . PRO A 1 85 ? 2.483 -1.346 -14.981 1.00 92.62 85 PRO A CA 1
ATOM 605 C C . PRO A 1 85 ? 1.721 -2.498 -15.649 1.00 92.62 85 PRO A C 1
ATOM 607 O O . PRO A 1 85 ? 0.742 -2.265 -16.363 1.00 92.62 85 PRO A O 1
ATOM 610 N N . THR A 1 86 ? 2.155 -3.736 -15.408 1.00 94.81 86 THR A N 1
ATOM 611 C CA . THR A 1 86 ? 1.411 -4.945 -15.805 1.00 94.81 86 THR A CA 1
ATOM 612 C C . THR A 1 86 ? 0.165 -5.111 -14.942 1.00 94.81 86 THR A C 1
ATOM 614 O O . THR A 1 86 ? -0.886 -5.519 -15.435 1.00 94.81 86 THR A O 1
ATOM 617 N N . ARG A 1 87 ? 0.276 -4.755 -13.658 1.00 93.06 87 ARG A N 1
ATOM 618 C CA . ARG A 1 87 ? -0.810 -4.730 -12.679 1.00 93.06 87 ARG A CA 1
ATOM 619 C C . ARG A 1 87 ? -0.617 -3.554 -11.739 1.00 93.06 87 ARG A C 1
ATOM 621 O O . ARG A 1 87 ? 0.505 -3.151 -11.447 1.00 93.06 87 ARG A O 1
ATOM 628 N N . MET A 1 88 ? -1.714 -3.005 -11.254 1.00 93.81 88 MET A N 1
ATOM 629 C CA . MET A 1 88 ? -1.685 -1.985 -10.219 1.00 93.81 88 MET A CA 1
ATOM 630 C C . MET A 1 88 ? -2.933 -2.099 -9.369 1.00 93.81 88 MET A C 1
ATOM 632 O O . MET A 1 88 ? -3.956 -2.616 -9.821 1.00 93.81 88 MET A O 1
ATOM 636 N N . GLY A 1 89 ? -2.852 -1.581 -8.157 1.00 90.94 89 GLY A N 1
ATOM 637 C CA . GLY A 1 89 ? -3.992 -1.539 -7.271 1.00 90.94 89 GLY A CA 1
ATOM 638 C C . GLY A 1 89 ? -3.767 -0.609 -6.102 1.00 90.94 89 GLY A C 1
ATOM 639 O O . GLY A 1 89 ? -2.720 0.024 -5.949 1.00 90.94 89 GLY A O 1
ATOM 640 N N . VAL A 1 90 ? -4.805 -0.540 -5.287 1.00 91.62 90 VAL A N 1
ATOM 641 C CA . VAL A 1 90 ? -4.868 0.292 -4.097 1.00 91.62 90 VAL A CA 1
ATOM 642 C C . VAL A 1 90 ? -5.326 -0.586 -2.947 1.00 91.62 90 VAL A C 1
ATOM 644 O O . VAL A 1 90 ? -6.207 -1.427 -3.116 1.00 91.62 90 VAL A O 1
ATOM 647 N N . ILE A 1 91 ? -4.706 -0.391 -1.792 1.00 91.31 91 ILE A N 1
ATOM 648 C CA . ILE A 1 91 ? -5.130 -0.950 -0.519 1.00 91.31 91 ILE A CA 1
ATOM 649 C C . ILE A 1 91 ? -5.469 0.238 0.375 1.00 91.31 91 ILE A C 1
ATOM 651 O O . ILE A 1 91 ? -4.572 0.947 0.835 1.00 91.31 91 ILE A O 1
ATOM 655 N N . ASP A 1 92 ? -6.764 0.451 0.578 1.00 91.19 92 ASP A N 1
ATOM 656 C CA . ASP A 1 92 ? -7.280 1.436 1.521 1.00 91.19 92 ASP A CA 1
ATOM 657 C C . ASP A 1 92 ? -7.538 0.751 2.863 1.00 91.19 92 ASP A C 1
ATOM 659 O O . ASP A 1 92 ? -8.142 -0.323 2.942 1.00 91.19 92 ASP A O 1
ATOM 663 N N . ILE A 1 93 ? -7.034 1.362 3.927 1.00 90.31 93 ILE A N 1
ATOM 664 C CA . ILE A 1 93 ? -7.100 0.853 5.291 1.00 90.31 93 ILE A CA 1
ATOM 665 C C . ILE A 1 93 ? -7.679 1.987 6.121 1.00 90.31 93 ILE A C 1
ATOM 667 O O . ILE A 1 93 ? -7.015 2.996 6.327 1.00 90.31 93 ILE A O 1
ATOM 671 N N . ALA A 1 94 ? -8.921 1.841 6.567 1.00 90.56 94 ALA A N 1
ATOM 672 C CA . ALA A 1 94 ? -9.646 2.915 7.232 1.00 90.56 94 ALA A CA 1
ATOM 673 C C . ALA A 1 94 ? -10.339 2.433 8.505 1.00 90.56 94 ALA A C 1
ATOM 675 O O . ALA A 1 94 ? -10.781 1.284 8.616 1.00 90.56 94 ALA A O 1
ATOM 676 N N . GLN A 1 95 ? -10.458 3.341 9.466 1.00 88.06 95 GLN A N 1
ATOM 677 C CA . GLN A 1 95 ? -11.297 3.169 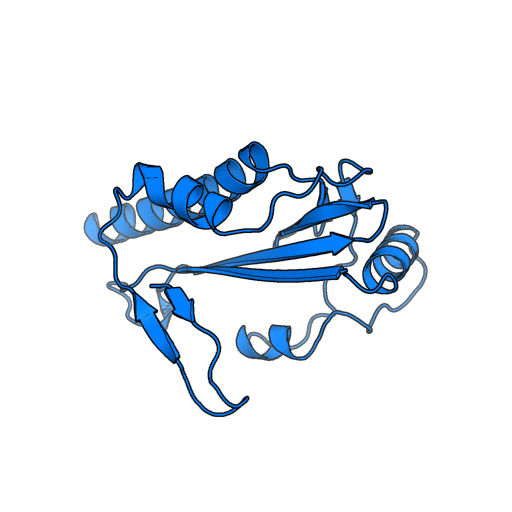10.638 1.00 88.06 95 GLN A CA 1
ATOM 678 C C . GLN A 1 95 ? -12.775 3.162 10.222 1.00 88.06 95 GLN A C 1
ATOM 680 O O . GLN A 1 95 ? -13.267 4.100 9.608 1.00 88.06 95 GLN A O 1
ATOM 685 N N . GLY A 1 96 ? -13.515 2.114 10.590 1.00 84.75 96 GLY A N 1
ATOM 686 C CA . GLY A 1 96 ? -14.925 1.997 10.194 1.00 84.75 96 GLY A CA 1
ATOM 687 C C . GLY A 1 96 ? -15.859 3.030 10.841 1.00 84.75 96 GLY A C 1
ATOM 688 O O . GLY A 1 96 ? -16.865 3.397 10.244 1.00 84.75 96 GLY A O 1
ATOM 689 N N . ASN A 1 97 ? -15.560 3.484 12.063 1.00 84.06 97 ASN A N 1
ATOM 690 C CA . ASN A 1 97 ? -16.340 4.501 12.774 1.00 84.06 97 ASN A CA 1
ATOM 691 C C . ASN A 1 97 ? -15.468 5.232 13.809 1.00 84.06 97 ASN A C 1
ATOM 693 O O . ASN A 1 97 ? -14.678 4.571 14.485 1.00 84.06 97 ASN A O 1
ATOM 697 N N . SER A 1 98 ? -15.651 6.547 13.958 1.00 86.88 98 SER A N 1
ATOM 698 C CA . SER A 1 98 ? -14.966 7.419 14.926 1.00 86.88 98 SER A CA 1
ATOM 699 C C . SER A 1 98 ? -15.974 8.133 15.829 1.00 86.88 98 SER A C 1
ATOM 701 O O . SER A 1 98 ? -17.044 8.553 15.380 1.00 86.88 98 SER A O 1
ATOM 703 N N . VAL A 1 99 ? -15.613 8.322 17.103 1.00 86.06 99 VAL A N 1
ATOM 704 C CA . VAL A 1 99 ? -16.414 9.095 18.077 1.00 86.06 99 VAL A CA 1
ATOM 705 C C . VAL A 1 99 ? -16.573 10.568 17.683 1.00 86.06 99 VAL A C 1
ATOM 707 O O . VAL A 1 99 ? -17.523 11.220 18.110 1.00 86.06 99 VAL A O 1
ATOM 710 N N . PHE A 1 100 ? -15.689 11.080 16.823 1.00 84.50 100 PHE A N 1
ATOM 711 C CA . PHE A 1 100 ? -15.731 12.446 16.299 1.00 84.50 100 PHE A CA 1
ATOM 712 C C . PHE A 1 100 ? -16.520 12.562 14.980 1.00 84.50 100 PHE A C 1
ATOM 714 O O . PHE A 1 100 ? -16.531 13.617 14.341 1.00 84.50 100 PHE A O 1
ATOM 721 N N . GLY A 1 101 ? -17.202 11.490 14.564 1.00 84.81 101 GLY A N 1
ATOM 722 C C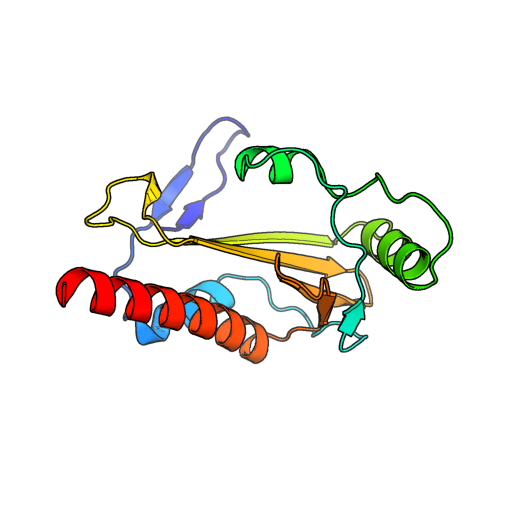A . GLY A 1 101 ? -17.956 11.426 13.314 1.00 84.81 101 GLY A CA 1
ATOM 723 C C . GLY A 1 101 ? -17.067 11.208 12.079 1.00 84.81 101 GLY A C 1
ATOM 724 O O . GLY A 1 101 ? -15.880 10.914 12.210 1.00 84.81 101 GLY A O 1
ATOM 725 N N . PRO A 1 102 ? -17.611 11.359 10.854 1.00 83.56 102 PRO A N 1
ATOM 726 C CA . PRO A 1 102 ? -16.914 10.986 9.615 1.00 83.56 102 PRO A CA 1
ATOM 727 C C . PRO A 1 102 ? -15.563 11.681 9.394 1.00 83.56 102 PRO A C 1
ATOM 729 O O . PRO A 1 102 ? -14.673 11.103 8.788 1.00 83.56 102 PRO A O 1
ATOM 732 N N . ARG A 1 103 ? -15.390 12.904 9.913 1.00 80.62 103 ARG A N 1
ATOM 733 C CA . ARG A 1 103 ? -14.129 13.662 9.814 1.00 80.62 103 ARG A CA 1
ATOM 734 C C . ARG A 1 103 ? -13.033 13.177 10.768 1.00 80.62 103 ARG A C 1
ATOM 736 O O . ARG A 1 103 ? -11.894 13.597 10.619 1.00 80.62 103 ARG A O 1
ATOM 743 N N . GLY A 1 104 ? -13.375 12.350 11.755 1.00 82.44 104 GLY A N 1
ATOM 744 C CA . GLY A 1 104 ? -12.422 11.740 12.684 1.00 82.44 104 GLY A CA 1
ATOM 745 C C . GLY A 1 104 ? -11.908 10.376 12.231 1.00 82.44 104 GLY A C 1
ATOM 746 O O . GLY A 1 104 ? -11.105 9.769 12.933 1.00 82.44 104 GLY A O 1
ATOM 747 N N . ILE A 1 105 ? -12.375 9.869 11.085 1.00 88.00 105 ILE A N 1
ATOM 748 C CA . ILE A 1 105 ? -11.922 8.586 10.553 1.00 88.00 105 ILE A CA 1
ATOM 749 C C . ILE A 1 105 ? -10.456 8.711 10.154 1.00 88.00 105 ILE A C 1
ATOM 751 O O . ILE A 1 105 ? -10.103 9.502 9.286 1.00 88.00 105 ILE A O 1
ATOM 755 N N . THR A 1 106 ? -9.611 7.902 10.787 1.00 87.81 106 THR A N 1
ATOM 756 C CA . THR A 1 106 ? -8.237 7.713 10.322 1.00 87.81 106 THR A CA 1
ATOM 757 C C . THR A 1 106 ? -8.226 6.738 9.158 1.00 87.81 106 THR A C 1
ATOM 759 O O . THR A 1 106 ? -8.748 5.623 9.269 1.00 87.81 106 THR A O 1
ATOM 762 N N . ASP A 1 107 ? -7.604 7.144 8.061 1.00 89.88 107 ASP A N 1
ATOM 763 C CA . ASP A 1 107 ? -7.422 6.337 6.872 1.00 89.88 107 ASP A CA 1
ATOM 764 C C . ASP A 1 107 ? -5.977 6.373 6.359 1.00 89.88 107 ASP A C 1
ATOM 766 O O . ASP A 1 107 ? -5.183 7.291 6.580 1.00 89.88 107 ASP A O 1
ATOM 770 N N . HIS A 1 108 ? -5.606 5.293 5.689 1.00 90.06 108 HIS A N 1
ATOM 771 C CA . HIS A 1 108 ? -4.314 5.122 5.063 1.00 90.06 108 HIS A CA 1
ATOM 772 C C . HIS A 1 108 ? -4.501 4.489 3.698 1.00 90.06 108 HIS A C 1
ATOM 774 O O . HIS A 1 108 ? -5.214 3.497 3.545 1.00 90.06 108 HIS A O 1
ATOM 780 N N . ARG A 1 109 ? -3.778 5.026 2.719 1.00 88.75 109 ARG A N 1
ATOM 781 C CA . ARG A 1 109 ? -3.779 4.533 1.349 1.00 88.75 109 ARG A CA 1
ATOM 782 C C . ARG A 1 109 ? -2.404 4.025 0.961 1.00 88.75 109 ARG A C 1
ATOM 784 O O . ARG A 1 109 ? -1.399 4.729 1.108 1.00 88.75 109 ARG A O 1
ATOM 791 N N . LEU A 1 110 ? -2.371 2.813 0.422 1.00 91.50 110 LEU A N 1
ATOM 792 C CA . LEU A 1 110 ? -1.182 2.221 -0.168 1.00 91.50 110 LEU A CA 1
ATOM 793 C C . LEU A 1 110 ? -1.450 1.868 -1.627 1.00 91.50 110 LEU A C 1
ATOM 795 O O . LEU A 1 110 ? -2.278 1.014 -1.932 1.00 91.50 110 LEU A O 1
ATOM 799 N N . GLU A 1 111 ? -0.718 2.501 -2.534 1.00 93.69 111 GLU A N 1
ATOM 800 C CA . GLU A 1 111 ? -0.718 2.103 -3.939 1.00 93.69 111 GLU A CA 1
ATOM 801 C C . GLU A 1 111 ? 0.347 1.043 -4.184 1.00 93.69 111 GLU A C 1
ATOM 803 O O . GLU A 1 111 ? 1.422 1.075 -3.583 1.00 93.69 111 GLU A O 1
ATOM 808 N N . TRP A 1 112 ? 0.086 0.126 -5.108 1.00 94.94 112 TRP A N 1
ATOM 809 C CA . TRP A 1 112 ? 1.086 -0.820 -5.580 1.00 94.94 112 TRP A CA 1
ATOM 810 C C . TRP A 1 112 ? 1.044 -0.954 -7.098 1.00 94.94 112 TRP A C 1
ATOM 812 O O . TRP A 1 112 ? 0.005 -0.776 -7.741 1.00 94.94 112 TRP A O 1
ATOM 822 N N . ARG A 1 113 ? 2.210 -1.226 -7.680 1.00 95.38 113 ARG A N 1
ATOM 823 C CA . ARG A 1 113 ? 2.418 -1.366 -9.122 1.00 95.38 113 ARG A CA 1
ATOM 824 C C . ARG A 1 113 ? 3.410 -2.489 -9.379 1.00 95.38 113 ARG A C 1
ATOM 826 O O . ARG A 1 113 ? 4.516 -2.457 -8.845 1.00 95.38 113 ARG A O 1
ATOM 833 N N . ASP A 1 114 ? 3.035 -3.409 -10.251 1.00 95.88 114 ASP A N 1
ATOM 834 C CA . ASP A 1 114 ? 3.920 -4.426 -10.808 1.00 95.88 114 ASP A CA 1
ATOM 835 C C . ASP A 1 114 ? 4.486 -3.857 -12.112 1.00 95.88 114 ASP A C 1
ATOM 837 O O . ASP A 1 114 ? 3.742 -3.550 -13.051 1.00 95.88 114 ASP A O 1
ATOM 841 N N . LEU A 1 115 ? 5.795 -3.618 -12.150 1.00 94.25 115 LEU A N 1
ATOM 842 C CA . LEU A 1 115 ? 6.472 -3.086 -13.327 1.00 94.25 115 LEU A CA 1
ATOM 843 C C . LEU A 1 115 ? 7.095 -4.237 -14.131 1.00 94.25 115 LEU A C 1
ATOM 845 O O . LEU A 1 115 ? 7.782 -5.074 -13.537 1.00 94.25 115 LEU A O 1
ATOM 849 N N . PRO A 1 116 ? 6.905 -4.277 -15.465 1.00 92.50 116 PRO A N 1
ATOM 850 C CA . PRO A 1 116 ? 7.517 -5.305 -16.302 1.00 92.50 116 PRO A CA 1
ATOM 851 C C . PRO A 1 116 ? 9.036 -5.289 -16.110 1.00 92.50 116 PRO A C 1
ATOM 853 O O . PRO A 1 116 ? 9.636 -4.215 -16.059 1.00 92.50 116 PRO A O 1
ATOM 856 N N . ASP A 1 117 ? 9.625 -6.473 -15.938 1.00 89.06 117 ASP A N 1
ATOM 857 C CA . ASP A 1 117 ? 11.064 -6.702 -15.721 1.00 89.06 117 ASP A CA 1
ATOM 858 C C . ASP A 1 117 ? 11.664 -6.040 -14.465 1.00 89.06 117 ASP A C 1
ATOM 860 O O . ASP A 1 117 ? 12.872 -6.105 -14.224 1.00 89.06 117 ASP A O 1
ATOM 864 N N . HIS A 1 118 ? 10.833 -5.400 -13.642 1.00 92.69 118 HIS A N 1
ATOM 865 C CA . HIS A 1 118 ? 11.279 -4.592 -12.514 1.00 92.69 118 HIS A CA 1
ATOM 866 C C . HIS A 1 118 ? 10.624 -4.970 -11.190 1.00 92.69 118 HIS A C 1
ATOM 868 O O . HIS A 1 118 ? 11.110 -4.471 -10.180 1.00 92.69 118 HIS A O 1
ATOM 874 N N . GLY A 1 119 ? 9.592 -5.817 -11.177 1.00 95.50 119 GLY A N 1
ATOM 875 C CA . GLY A 1 119 ? 8.940 -6.322 -9.967 1.00 95.50 119 GLY A CA 1
ATOM 876 C C . GLY A 1 119 ? 7.929 -5.355 -9.343 1.00 95.50 119 GLY A C 1
ATOM 877 O O . GLY A 1 119 ? 7.571 -4.321 -9.922 1.00 95.50 119 GLY A O 1
ATOM 878 N N . ARG A 1 120 ? 7.459 -5.702 -8.142 1.00 97.31 120 ARG A N 1
ATOM 879 C CA . ARG A 1 120 ? 6.436 -4.974 -7.388 1.00 97.31 120 ARG A CA 1
ATOM 880 C C . ARG A 1 120 ? 7.017 -3.829 -6.567 1.00 97.31 120 ARG A C 1
ATOM 882 O O . ARG A 1 120 ? 7.930 -4.002 -5.754 1.00 97.31 120 ARG A O 1
ATOM 889 N N . TYR A 1 121 ? 6.402 -2.661 -6.719 1.00 97.06 121 TYR A N 1
ATOM 890 C CA . TYR A 1 121 ? 6.657 -1.477 -5.908 1.00 97.06 121 TYR A CA 1
ATOM 891 C C . TYR A 1 121 ? 5.396 -1.050 -5.165 1.00 97.06 121 TYR A C 1
ATOM 893 O O . TYR A 1 121 ? 4.321 -0.983 -5.757 1.00 97.06 121 TYR A O 1
ATOM 901 N N . ALA A 1 122 ? 5.545 -0.692 -3.893 1.00 95.56 122 ALA A N 1
ATOM 902 C CA . ALA A 1 122 ? 4.520 -0.027 -3.101 1.00 95.56 122 ALA A CA 1
ATOM 903 C C . ALA A 1 122 ? 4.845 1.463 -2.948 1.00 95.56 122 ALA A C 1
ATOM 905 O O . ALA A 1 122 ? 6.000 1.838 -2.741 1.00 95.56 122 ALA A O 1
ATOM 906 N N . ILE A 1 123 ? 3.831 2.317 -3.025 1.00 92.75 123 ILE A N 1
ATOM 907 C CA . ILE A 1 123 ? 3.941 3.768 -2.894 1.00 92.75 123 ILE A CA 1
ATOM 908 C C . ILE A 1 123 ? 3.148 4.185 -1.664 1.00 92.75 123 ILE A C 1
ATOM 910 O O . ILE A 1 123 ? 1.947 3.932 -1.561 1.00 92.75 123 ILE A O 1
ATOM 914 N N . ARG A 1 124 ? 3.837 4.836 -0.725 1.00 85.00 124 ARG A N 1
ATOM 915 C CA . ARG A 1 124 ? 3.202 5.442 0.446 1.00 85.00 124 ARG A CA 1
ATOM 916 C C . ARG A 1 124 ? 2.872 6.892 0.135 1.00 85.00 124 ARG A C 1
ATOM 918 O O . ARG A 1 124 ? 3.757 7.646 -0.267 1.00 85.00 124 ARG A O 1
ATOM 925 N N . HIS A 1 125 ? 1.634 7.285 0.411 1.00 78.56 125 HIS A N 1
ATOM 926 C CA . HIS A 1 125 ? 1.171 8.669 0.300 1.00 78.56 125 HIS A CA 1
ATOM 927 C C . HIS A 1 125 ? 1.547 9.501 1.529 1.00 78.56 125 HIS A C 1
ATOM 929 O O . HIS A 1 125 ? 0.703 10.069 2.208 1.00 78.56 125 HIS A O 1
ATOM 935 N N . ALA A 1 126 ? 2.834 9.511 1.870 1.00 77.94 126 ALA A N 1
ATOM 936 C CA . ALA A 1 126 ? 3.357 10.261 3.004 1.00 77.94 126 ALA A CA 1
ATOM 937 C C . ALA A 1 126 ? 4.771 10.756 2.701 1.00 77.94 126 ALA A C 1
ATOM 939 O O . ALA A 1 126 ? 5.555 10.063 2.050 1.00 77.94 126 ALA A O 1
ATOM 940 N N . ALA A 1 127 ? 5.118 11.942 3.201 1.00 77.31 127 ALA A N 1
ATOM 941 C CA . ALA A 1 127 ? 6.480 12.446 3.095 1.00 77.31 127 ALA A CA 1
ATOM 942 C C . ALA A 1 127 ? 7.446 11.600 3.962 1.00 77.31 127 ALA A C 1
ATOM 944 O O . ALA A 1 127 ? 7.115 11.286 5.106 1.00 77.31 127 ALA A O 1
ATOM 945 N N . PRO A 1 128 ? 8.654 11.264 3.468 1.00 84.31 128 PRO A N 1
ATOM 946 C CA . PRO A 1 128 ? 9.142 11.489 2.107 1.00 84.31 128 PRO A CA 1
ATOM 947 C C . PRO A 1 128 ? 8.504 10.526 1.088 1.00 84.31 128 PRO A C 1
ATOM 949 O O . PRO A 1 128 ? 8.457 9.315 1.307 1.00 84.31 128 PRO A O 1
ATOM 952 N N . TRP A 1 129 ? 8.085 11.068 -0.058 1.00 84.38 129 TRP A N 1
ATOM 953 C CA . TRP A 1 129 ? 7.431 10.318 -1.132 1.00 84.3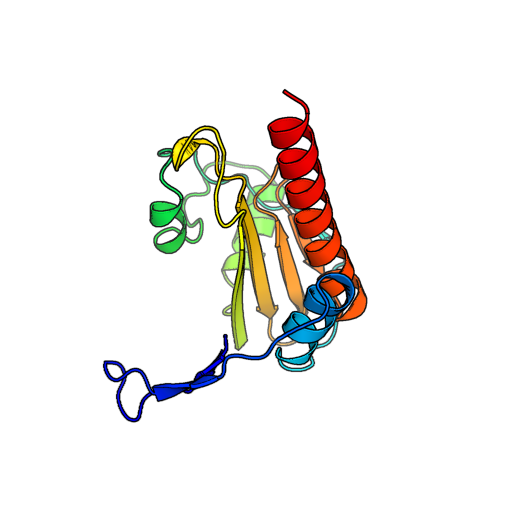8 129 TRP A CA 1
ATOM 954 C C . TRP A 1 129 ? 8.409 9.359 -1.813 1.00 84.38 129 TRP A C 1
ATOM 956 O O . TRP A 1 129 ? 9.431 9.776 -2.365 1.00 84.38 129 TRP A O 1
ATOM 966 N N . LYS A 1 130 ? 8.099 8.061 -1.788 1.00 90.00 130 LYS A N 1
ATOM 967 C CA . LYS A 1 130 ? 8.938 7.024 -2.397 1.00 90.00 130 LYS A CA 1
ATOM 968 C C . LYS A 1 130 ? 8.132 5.819 -2.864 1.00 90.00 130 LYS A C 1
ATOM 970 O O . LYS A 1 130 ? 7.171 5.418 -2.209 1.00 90.00 130 LYS A O 1
ATOM 975 N N . ALA A 1 131 ? 8.575 5.226 -3.969 1.00 92.69 131 ALA A N 1
ATOM 976 C CA . ALA A 1 131 ? 8.211 3.872 -4.358 1.00 92.69 131 ALA A CA 1
ATOM 977 C C . ALA A 1 131 ? 9.235 2.906 -3.758 1.00 92.69 131 ALA A C 1
ATOM 979 O O . ALA A 1 131 ? 10.439 3.129 -3.852 1.00 92.69 131 ALA A O 1
ATOM 980 N N . ILE A 1 132 ? 8.767 1.847 -3.120 1.00 95.56 132 ILE A N 1
ATOM 981 C CA . ILE A 1 132 ? 9.584 0.901 -2.367 1.00 95.56 132 ILE A CA 1
ATOM 982 C C . ILE A 1 132 ? 9.413 -0.464 -3.018 1.00 95.56 132 ILE A C 1
ATOM 984 O O . ILE A 1 132 ? 8.279 -0.908 -3.166 1.00 95.56 132 ILE A O 1
ATOM 988 N N . GLY A 1 133 ? 10.503 -1.139 -3.384 1.00 96.69 133 GLY A N 1
ATOM 989 C CA . GLY A 1 133 ? 10.431 -2.532 -3.826 1.00 96.69 133 GLY A CA 1
ATOM 990 C C . GLY A 1 133 ? 9.930 -3.414 -2.681 1.00 96.69 133 GLY A C 1
ATOM 991 O O . GLY A 1 133 ? 10.495 -3.362 -1.578 1.00 96.69 133 GLY A O 1
ATOM 992 N N . VAL A 1 134 ? 8.853 -4.170 -2.912 1.00 97.06 134 VAL A N 1
ATOM 993 C CA . VAL A 1 134 ? 8.203 -5.003 -1.886 1.00 97.06 134 VAL A CA 1
ATOM 994 C C . VAL A 1 134 ? 7.960 -6.421 -2.374 1.00 97.06 134 VAL A C 1
ATOM 996 O O . VAL A 1 134 ? 7.427 -6.630 -3.456 1.00 97.06 134 VAL A O 1
ATOM 999 N N . ASP A 1 135 ? 8.331 -7.386 -1.542 1.00 95.25 135 ASP A N 1
ATOM 1000 C CA . ASP A 1 135 ? 7.833 -8.754 -1.619 1.00 95.25 135 ASP A CA 1
ATOM 1001 C C . ASP A 1 135 ? 6.551 -8.881 -0.774 1.00 95.25 135 ASP A C 1
ATOM 1003 O O . ASP A 1 135 ? 6.080 -7.908 -0.168 1.00 95.25 135 ASP A O 1
ATOM 1007 N N . ALA A 1 136 ? 5.981 -10.087 -0.723 1.00 94.38 136 ALA A N 1
ATOM 1008 C CA . ALA A 1 136 ? 4.796 -10.367 0.081 1.00 94.38 136 ALA A CA 1
ATOM 1009 C C . ALA A 1 136 ? 5.000 -9.999 1.564 1.00 94.38 136 ALA A C 1
ATOM 1011 O O . ALA A 1 136 ? 4.172 -9.305 2.149 1.00 94.38 136 ALA A O 1
ATO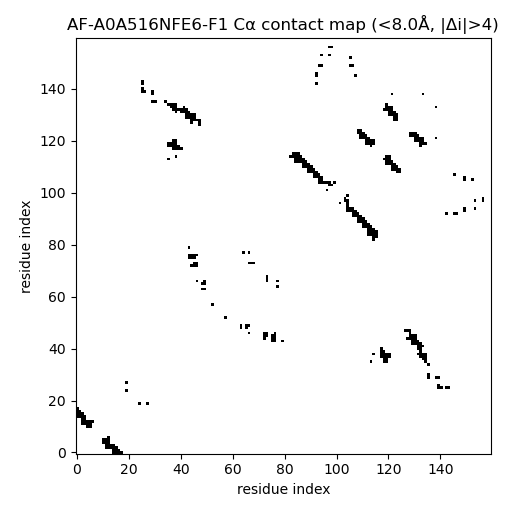M 1012 N N . GLN A 1 137 ? 6.133 -10.380 2.162 1.00 95.12 137 GLN A N 1
ATOM 1013 C CA . GLN A 1 137 ? 6.408 -10.141 3.581 1.00 95.12 137 GLN A CA 1
ATOM 1014 C C . GLN A 1 137 ? 6.497 -8.644 3.916 1.00 95.12 137 GLN A C 1
ATOM 1016 O O . GLN A 1 137 ? 5.947 -8.175 4.920 1.00 95.12 137 GLN A O 1
ATOM 1021 N N . LYS A 1 138 ? 7.184 -7.867 3.078 1.00 95.50 138 LYS A N 1
ATOM 1022 C CA . LYS A 1 138 ? 7.332 -6.424 3.253 1.00 95.50 138 LYS A CA 1
ATOM 1023 C C . LYS A 1 138 ? 6.008 -5.706 3.029 1.00 95.50 138 LYS A C 1
ATOM 1025 O O . LYS A 1 138 ? 5.693 -4.792 3.791 1.00 95.50 138 LYS A O 1
ATOM 1030 N N . LEU A 1 139 ? 5.208 -6.142 2.055 1.00 95.81 139 LEU A N 1
ATOM 1031 C CA . LEU A 1 139 ? 3.871 -5.598 1.833 1.00 95.81 139 LEU A CA 1
ATOM 1032 C C . LEU A 1 139 ? 2.942 -5.879 3.026 1.00 95.81 139 LEU A C 1
ATOM 1034 O O . LEU A 1 139 ? 2.308 -4.949 3.524 1.00 95.81 139 LEU A O 1
ATOM 1038 N N . THR A 1 140 ? 2.945 -7.107 3.558 1.00 95.88 140 THR A N 1
ATOM 1039 C CA . THR A 1 140 ? 2.228 -7.469 4.794 1.00 95.88 140 THR A CA 1
ATOM 1040 C C . THR A 1 140 ? 2.640 -6.556 5.944 1.00 95.88 140 THR A C 1
ATOM 1042 O O . THR A 1 140 ? 1.795 -5.999 6.643 1.00 95.88 140 THR A O 1
ATOM 1045 N N . THR A 1 141 ? 3.947 -6.355 6.128 1.00 95.31 141 THR A N 1
ATOM 1046 C CA . THR A 1 141 ? 4.479 -5.504 7.201 1.00 95.31 141 THR A CA 1
ATOM 1047 C C . THR A 1 141 ? 3.97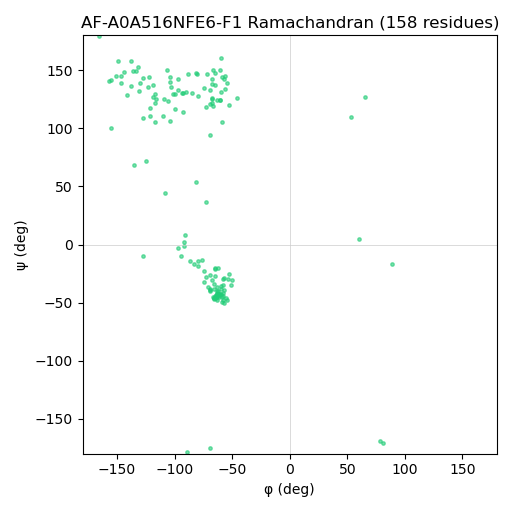1 -4.067 7.079 1.00 95.31 141 THR A C 1
ATOM 1049 O O . THR A 1 141 ? 3.567 -3.471 8.075 1.00 95.31 141 THR A O 1
ATOM 1052 N N . MET A 1 142 ? 3.936 -3.514 5.862 1.00 94.50 142 MET A N 1
ATOM 1053 C CA . MET A 1 142 ? 3.419 -2.164 5.618 1.00 94.50 142 MET A CA 1
ATOM 1054 C C . MET A 1 142 ? 1.929 -2.042 5.953 1.00 94.50 142 MET A C 1
ATOM 1056 O O . MET A 1 142 ? 1.533 -1.064 6.583 1.00 94.50 142 MET A O 1
ATOM 1060 N N . ILE A 1 143 ? 1.112 -3.030 5.581 1.00 94.44 143 ILE A N 1
ATOM 1061 C CA . ILE A 1 143 ? -0.321 -3.054 5.917 1.00 94.44 143 ILE A CA 1
ATOM 1062 C C . ILE A 1 143 ? -0.506 -3.148 7.437 1.00 94.44 143 ILE A C 1
ATOM 1064 O O . ILE A 1 143 ? -1.267 -2.372 8.012 1.00 94.44 143 ILE A O 1
ATOM 1068 N N . ASN A 1 144 ? 0.243 -4.027 8.108 1.00 93.94 144 ASN A N 1
ATOM 1069 C CA . ASN A 1 144 ? 0.195 -4.176 9.564 1.00 93.94 144 ASN A CA 1
ATOM 1070 C C . ASN A 1 144 ? 0.562 -2.886 10.307 1.00 93.94 144 ASN A C 1
ATOM 1072 O O . ASN A 1 144 ? -0.039 -2.583 11.336 1.00 93.94 144 ASN A O 1
ATOM 1076 N N . MET A 1 145 ? 1.507 -2.096 9.786 1.00 93.00 145 MET A N 1
ATOM 1077 C CA . MET A 1 145 ? 1.831 -0.790 10.365 1.00 93.00 145 MET A CA 1
ATOM 1078 C C . MET A 1 145 ? 0.635 0.170 10.335 1.00 93.00 145 MET A C 1
ATOM 1080 O O . MET A 1 145 ? 0.381 0.843 11.330 1.00 93.00 145 MET A O 1
ATOM 1084 N N . TYR A 1 146 ? -0.111 0.216 9.230 1.00 92.25 146 TYR A N 1
ATOM 1085 C CA . TYR A 1 146 ? -1.308 1.054 9.109 1.00 92.25 146 TYR A CA 1
ATOM 1086 C C . TYR A 1 146 ? -2.462 0.559 9.987 1.00 92.25 146 TYR A C 1
ATOM 1088 O O . TYR A 1 146 ? -3.132 1.351 10.644 1.00 92.25 146 TYR A O 1
ATOM 1096 N N . VAL A 1 147 ? -2.656 -0.759 10.074 1.00 90.69 147 VAL A N 1
ATOM 1097 C CA . VAL A 1 147 ? -3.639 -1.354 10.994 1.00 90.69 147 VAL A CA 1
ATOM 1098 C C . VAL A 1 147 ? -3.303 -1.013 12.449 1.00 90.69 147 VAL A C 1
ATOM 1100 O O . VAL A 1 147 ? -4.188 -0.645 13.222 1.00 90.69 147 VAL A O 1
ATOM 1103 N N . ALA A 1 148 ? -2.027 -1.095 12.833 1.00 91.25 148 ALA A N 1
ATOM 1104 C CA . ALA A 1 148 ? -1.585 -0.749 14.180 1.00 91.25 148 ALA A CA 1
ATOM 1105 C C . ALA A 1 148 ? -1.823 0.734 14.516 1.00 91.25 148 ALA 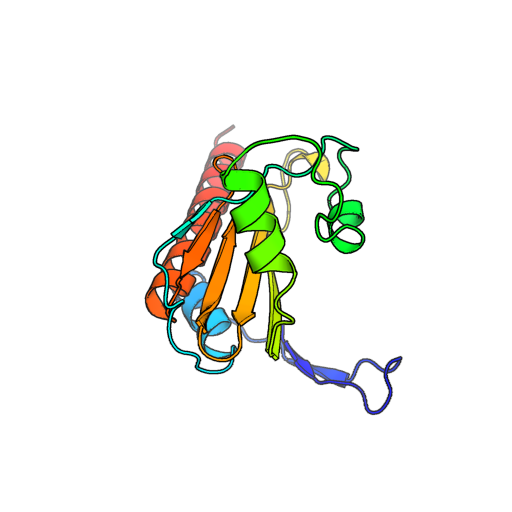A C 1
ATOM 1107 O O . ALA A 1 148 ? -2.189 1.039 15.654 1.00 91.25 148 ALA A O 1
ATOM 1108 N N . ASP A 1 149 ? -1.650 1.636 13.546 1.00 90.94 149 ASP A N 1
ATOM 1109 C CA . ASP A 1 149 ? -1.917 3.067 13.721 1.00 90.94 149 ASP A CA 1
ATOM 1110 C C . ASP A 1 149 ? -3.411 3.336 13.954 1.00 90.94 149 ASP A C 1
ATOM 1112 O O . ASP A 1 149 ? -3.784 3.954 14.951 1.00 90.94 149 ASP A O 1
ATOM 1116 N N . ILE A 1 150 ? -4.289 2.728 13.151 1.00 90.06 150 ILE A N 1
ATOM 1117 C CA . ILE A 1 150 ? -5.745 2.797 13.359 1.00 90.06 150 ILE A CA 1
ATOM 1118 C C . ILE A 1 150 ? -6.143 2.250 14.736 1.00 90.06 150 ILE A C 1
ATOM 1120 O O . ILE A 1 150 ? -6.921 2.875 15.457 1.00 90.06 150 ILE A O 1
ATOM 1124 N N . ILE A 1 151 ? -5.595 1.101 15.152 1.00 89.88 151 ILE A N 1
ATOM 1125 C CA . ILE A 1 151 ? -5.869 0.536 16.484 1.00 89.88 151 ILE A CA 1
ATOM 1126 C C . ILE A 1 151 ? -5.435 1.507 17.586 1.00 89.88 151 ILE A C 1
ATOM 1128 O O . ILE A 1 151 ? -6.116 1.624 18.610 1.00 89.88 151 ILE A O 1
ATOM 1132 N N . ARG A 1 152 ? -4.306 2.197 17.405 1.00 90.25 152 ARG A N 1
ATOM 1133 C CA . ARG A 1 152 ? -3.826 3.204 18.352 1.00 90.25 152 ARG A CA 1
ATOM 1134 C C . ARG A 1 152 ? -4.802 4.371 18.452 1.00 90.25 152 ARG A C 1
ATOM 1136 O O . ARG A 1 152 ? -5.151 4.731 19.574 1.00 90.25 152 ARG A O 1
ATOM 1143 N N . VAL A 1 153 ? -5.265 4.907 17.323 1.00 88.88 153 VAL A N 1
ATOM 1144 C CA . VAL A 1 153 ? -6.257 5.994 17.291 1.00 88.88 153 VAL A CA 1
ATOM 1145 C 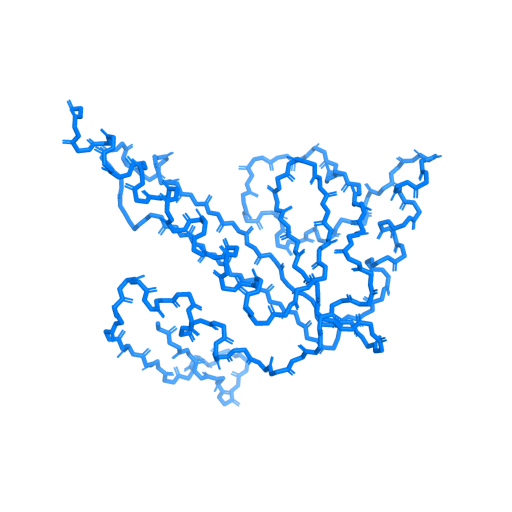C . VAL A 1 153 ? -7.542 5.574 17.999 1.00 88.88 153 VAL A C 1
ATOM 1147 O O . VAL A 1 153 ? -7.968 6.250 18.931 1.00 88.88 153 VAL A O 1
ATOM 1150 N N . ILE A 1 154 ? -8.094 4.402 17.670 1.00 88.06 154 ILE A N 1
ATOM 1151 C CA . ILE A 1 154 ? -9.313 3.878 18.310 1.00 88.06 154 ILE A CA 1
ATOM 1152 C C . ILE A 1 154 ? -9.144 3.759 19.833 1.00 88.06 154 ILE A C 1
ATOM 1154 O O . ILE A 1 154 ? -10.077 4.025 20.591 1.00 88.06 154 ILE A O 1
ATOM 1158 N N . LYS A 1 155 ? -7.966 3.340 20.313 1.00 88.62 155 LYS A N 1
ATOM 1159 C CA . LYS A 1 155 ? -7.691 3.256 21.757 1.00 88.62 155 LYS A CA 1
ATOM 1160 C C . LYS A 1 155 ? -7.679 4.629 22.426 1.00 88.62 155 LYS A C 1
ATOM 1162 O O . LYS A 1 155 ? -8.168 4.734 23.545 1.00 88.62 155 LYS A O 1
ATOM 1167 N N . VAL A 1 156 ? -7.137 5.647 21.759 1.00 88.81 156 VAL A N 1
ATOM 1168 C CA . VAL A 1 156 ? -7.144 7.030 22.259 1.00 88.81 156 VAL A CA 1
ATOM 1169 C C . VAL A 1 156 ? -8.575 7.560 22.320 1.00 88.81 156 VAL A C 1
ATOM 1171 O O . VAL A 1 156 ? -8.984 8.050 23.365 1.00 88.81 156 VAL A O 1
ATOM 1174 N N . GLU A 1 157 ? -9.364 7.367 21.262 1.00 87.81 157 GLU A N 1
ATOM 1175 C CA . GLU A 1 157 ? -10.768 7.799 21.206 1.00 87.81 157 GLU A CA 1
ATOM 1176 C C . GLU A 1 157 ? -11.643 7.202 22.315 1.00 87.81 157 GLU A C 1
ATOM 1178 O O . GLU A 1 157 ? -12.557 7.859 22.795 1.00 87.81 157 GLU A O 1
ATOM 1183 N N . ARG A 1 158 ? -11.379 5.954 22.721 1.00 82.56 158 ARG A N 1
ATOM 1184 C CA . ARG A 1 158 ? -12.136 5.265 23.783 1.00 82.56 158 ARG A CA 1
ATOM 1185 C C . ARG A 1 158 ? -11.668 5.598 25.199 1.00 82.56 158 ARG A C 1
ATOM 1187 O O . ARG A 1 158 ? -12.352 5.234 26.151 1.00 82.56 158 ARG A O 1
ATOM 1194 N N . GLY A 1 159 ? -10.471 6.163 25.335 1.00 77.19 159 GLY A N 1
ATOM 1195 C CA . GLY A 1 159 ? -9.891 6.560 26.618 1.00 77.19 159 GLY A CA 1
ATOM 1196 C C . GLY A 1 159 ? -10.133 8.027 26.985 1.00 77.19 159 GLY A C 1
ATOM 1197 O O . GLY A 1 159 ? -9.811 8.405 28.112 1.00 77.19 159 GLY A O 1
ATOM 1198 N N . SER A 1 160 ? -10.655 8.830 26.049 1.00 56.78 160 SER A N 1
ATOM 1199 C CA . SER A 1 160 ? -11.132 10.208 26.247 1.00 56.78 160 SER A CA 1
ATOM 1200 C C . SER A 1 160 ? -12.604 10.244 26.635 1.00 56.78 160 SER A C 1
ATOM 1202 O O . SER A 1 160 ? -12.945 11.156 27.418 1.00 56.78 160 SER A O 1
#

pLDDT: mean 78.79, std 18.21, range [35.41, 97.31]

Secondary structure (DSSP, 8-state):
-EEPPPSSTT----EE-----TTTHHHHHHHTSPP--B-SSSEEE-PPPP---S-TTGGGT--S----S--HHHHHHHHHHHSPPSEEEEEEEE-S--TT-GGG--EEEEEEEEETTTEEEEEESSSSPEEEE--HHHHHHHHHHHHHHHHHHHHHHHH-

Solvent-accessible surface area (backbone atoms only — not comparable to full-atom values): 9545 Å² total; per-residue (Å²): 116,51,70,45,81,34,99,43,99,88,39,81,37,67,72,46,81,72,94,68,57,82,86,50,41,35,55,55,57,47,69,71,45,82,89,61,55,41,19,77,53,66,64,44,56,34,55,73,72,67,92,72,76,99,47,84,72,56,55,77,79,48,74,81,84,67,84,79,82,95,46,76,45,47,55,49,26,52,54,59,69,67,54,74,54,82,45,70,51,74,49,77,50,64,47,92,76,37,98,72,38,84,87,49,43,51,69,46,61,36,39,37,36,32,35,77,101,36,26,20,27,36,33,50,86,47,89,81,35,33,38,29,34,29,38,66,69,56,48,25,51,56,47,45,54,52,53,52,49,44,53,50,51,55,52,51,67,74,73,109

InterPro domains:
  IPR025734 EspG family [PF14011] (12-127)

Mean predicted aligned error: 9.85 Å

Foldseek 3Di:
DDWDDDPDNPDTHDDDDDDDDLLCVLVVVLVPDDFKAWFPDQKQFADQADDDDDDPVVVVVPPPPPQDDDDPSSVSNVVVSPQDFPDKDKDKDWDPAAPVGPVLIDIFMKIWGQGVVGIIWIFGNDPRTMTGTDGSVRSSVVNVVSSVVNVVSVVVRVVD

Radius of gyration: 17.42 Å; Cα contacts (8 Å, |Δi|>4): 215; chains: 1; bounding box: 40×36×45 Å

Nearest PDB structures (foldseek):
  8f2u-assembly1_E  TM=3.487E-01  e=3.464E-01  Homo sapiens
  8f2r-assembly1_D  TM=3.086E-01  e=3.073E-01  Homo sapiens
  8p0w-assembly1_E  TM=3.576E-01  e=5.942E-01  Homo sapiens
  8esd-assembly1_F  TM=4.057E-01  e=1.856E+00  Homo sapiens

Organism: NCBI:txid1823